Protein AF-A0A4Y2IMI8-F1 (afdb_monomer)

Structure (mmCIF, N/CA/C/O backbone):
data_AF-A0A4Y2IMI8-F1
#
_entry.id   AF-A0A4Y2IMI8-F1
#
loop_
_atom_site.group_PDB
_atom_site.id
_atom_site.type_symbol
_atom_site.label_atom_id
_atom_site.label_alt_id
_atom_site.label_comp_id
_atom_site.label_asym_id
_atom_site.label_entity_id
_atom_site.label_seq_id
_atom_site.pdbx_PDB_ins_code
_atom_site.Cartn_x
_atom_site.Cartn_y
_atom_site.Cartn_z
_atom_site.occupancy
_atom_site.B_iso_or_equiv
_atom_site.auth_seq_id
_atom_site.auth_comp_id
_atom_site.auth_asym_id
_atom_site.auth_atom_id
_atom_site.pdbx_PDB_model_num
ATOM 1 N N . MET A 1 1 ? 12.108 33.239 31.871 1.00 37.12 1 MET A N 1
ATOM 2 C CA . MET A 1 1 ? 12.148 33.127 30.399 1.00 37.12 1 MET A CA 1
ATOM 3 C C . MET A 1 1 ? 12.187 31.652 30.099 1.00 37.12 1 MET A C 1
ATOM 5 O O . MET A 1 1 ? 13.224 31.022 30.254 1.00 37.12 1 MET A O 1
ATOM 9 N N . ASP A 1 2 ? 11.013 31.117 29.803 1.00 29.03 2 ASP A N 1
ATOM 10 C CA . ASP A 1 2 ? 10.778 29.698 29.600 1.00 29.03 2 ASP A CA 1
ATOM 11 C C . ASP A 1 2 ? 10.883 29.391 28.113 1.00 29.03 2 ASP A C 1
ATOM 13 O O . ASP A 1 2 ? 10.294 30.071 27.273 1.00 29.03 2 ASP A O 1
ATOM 17 N N . THR A 1 3 ? 11.619 28.348 27.762 1.00 33.22 3 THR A N 1
ATOM 18 C CA . THR A 1 3 ? 11.452 27.701 26.462 1.00 33.22 3 THR A CA 1
ATOM 19 C C . THR A 1 3 ? 11.519 26.204 26.697 1.00 33.22 3 THR A C 1
ATOM 21 O O . THR A 1 3 ? 12.582 25.592 26.674 1.00 33.22 3 THR A O 1
ATOM 24 N N . GLN A 1 4 ? 10.356 25.623 26.990 1.00 39.94 4 GLN A N 1
ATOM 25 C CA . GLN A 1 4 ? 10.161 24.181 26.954 1.00 39.94 4 GLN A CA 1
ATOM 26 C C . GLN A 1 4 ? 9.920 23.767 25.502 1.00 39.94 4 GLN A C 1
ATOM 28 O O . GLN A 1 4 ? 8.871 24.067 24.933 1.00 39.94 4 GLN A O 1
ATOM 33 N N . PHE A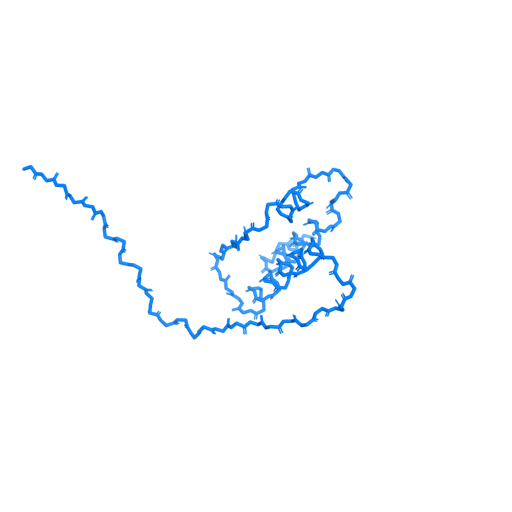 1 5 ? 10.883 23.069 24.901 1.00 43.44 5 PHE A N 1
ATOM 34 C CA . PHE A 1 5 ? 10.603 22.256 23.723 1.00 43.44 5 PHE A CA 1
ATOM 35 C C . PHE A 1 5 ? 9.963 20.952 24.191 1.00 43.44 5 PHE A C 1
ATOM 3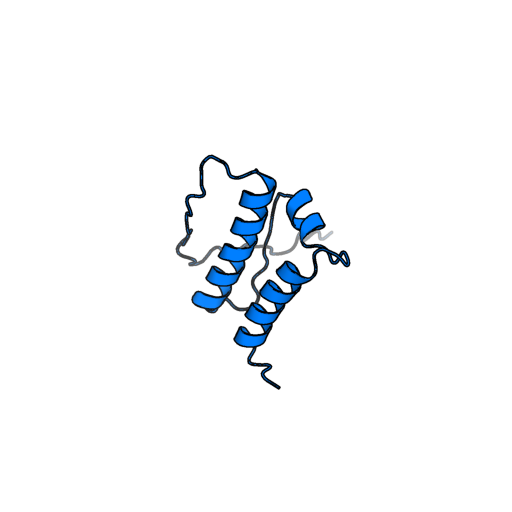7 O O . PHE A 1 5 ? 10.518 20.235 25.020 1.00 43.44 5 PHE A O 1
ATOM 44 N N . GLY A 1 6 ? 8.748 20.723 23.695 1.00 40.53 6 GLY A N 1
ATOM 45 C CA . GLY A 1 6 ? 7.819 19.709 24.162 1.00 40.53 6 GLY A CA 1
ATOM 46 C C . GLY A 1 6 ? 8.389 18.298 24.253 1.00 40.53 6 GLY A C 1
ATOM 47 O O . GLY A 1 6 ? 9.263 17.875 23.496 1.00 40.53 6 GLY A O 1
ATOM 48 N N . ASN A 1 7 ? 7.806 17.570 25.198 1.00 40.56 7 ASN A N 1
ATOM 49 C CA . ASN A 1 7 ? 8.093 16.197 25.578 1.00 40.56 7 ASN A CA 1
ATOM 50 C C . ASN A 1 7 ? 7.753 15.204 24.457 1.00 40.56 7 ASN A C 1
ATOM 52 O O . ASN A 1 7 ? 6.842 14.395 24.592 1.00 40.56 7 ASN A O 1
ATOM 56 N N . ASN A 1 8 ? 8.499 15.214 23.359 1.00 35.06 8 ASN A N 1
ATOM 57 C CA . ASN A 1 8 ? 8.424 14.157 22.358 1.00 35.06 8 ASN A CA 1
ATOM 58 C C . ASN A 1 8 ? 9.445 13.075 22.705 1.00 35.06 8 ASN A C 1
ATOM 60 O O . ASN A 1 8 ? 10.380 12.797 21.954 1.00 35.06 8 ASN A O 1
ATOM 64 N N . LYS A 1 9 ? 9.268 12.451 23.874 1.00 38.12 9 LYS A N 1
ATOM 65 C CA . LYS A 1 9 ? 9.870 11.145 24.125 1.00 38.12 9 LYS A CA 1
ATOM 66 C C . LYS A 1 9 ? 9.113 10.171 23.231 1.00 38.12 9 LYS A C 1
ATOM 68 O O . LYS A 1 9 ? 8.008 9.760 23.566 1.00 38.12 9 LYS A O 1
ATOM 73 N N . LEU A 1 10 ? 9.684 9.859 22.068 1.00 40.78 10 LEU A N 1
ATOM 74 C CA . LEU A 1 10 ? 9.281 8.691 21.295 1.00 40.78 10 LEU A CA 1
ATOM 75 C C . LEU A 1 10 ? 9.490 7.490 22.215 1.00 40.78 10 LEU A C 1
ATOM 77 O O . LEU A 1 10 ? 10.615 7.035 22.421 1.00 40.78 10 LEU A O 1
ATOM 81 N N . ASP A 1 11 ? 8.412 7.047 22.855 1.00 42.78 11 ASP A N 1
ATOM 82 C CA . ASP A 1 11 ? 8.404 5.830 23.643 1.00 42.78 11 ASP A CA 1
ATOM 83 C C . ASP A 1 11 ? 8.494 4.664 22.661 1.00 42.78 11 ASP A C 1
ATOM 85 O O . ASP A 1 11 ? 7.499 4.091 22.229 1.00 42.78 11 ASP A O 1
ATOM 89 N N . VAL A 1 12 ? 9.721 4.345 22.247 1.00 50.38 12 VAL A N 1
ATOM 90 C CA . VAL A 1 12 ? 10.047 3.132 21.494 1.00 50.38 12 VAL A CA 1
ATOM 91 C C . VAL A 1 12 ? 10.028 1.969 22.485 1.00 50.38 12 VAL A C 1
ATOM 93 O O . VAL A 1 12 ? 11.044 1.335 22.757 1.00 50.38 12 VAL A O 1
ATOM 96 N N . ARG A 1 13 ? 8.878 1.721 23.115 1.00 44.00 13 ARG A N 1
ATOM 97 C CA . ARG A 1 13 ? 8.693 0.558 23.974 1.00 44.00 13 ARG A CA 1
ATOM 98 C C . ARG A 1 13 ? 7.779 -0.440 23.280 1.00 44.00 13 ARG A C 1
ATOM 100 O O . ARG A 1 13 ? 6.562 -0.322 23.278 1.00 44.00 13 ARG A O 1
ATOM 107 N N . ASN A 1 14 ? 8.453 -1.463 22.753 1.00 42.09 14 ASN A N 1
ATOM 108 C CA . ASN A 1 14 ? 7.943 -2.806 22.500 1.00 42.09 14 ASN A CA 1
ATOM 109 C C . ASN A 1 14 ? 7.125 -3.042 21.217 1.00 42.09 14 ASN A C 1
ATOM 111 O O . ASN A 1 14 ? 6.082 -3.687 21.247 1.00 42.09 14 ASN A O 1
ATOM 115 N N . CYS A 1 15 ? 7.643 -2.614 20.065 1.00 43.56 15 CYS A N 1
ATOM 116 C CA . CYS A 1 15 ? 7.296 -3.276 18.808 1.00 43.56 15 CYS A CA 1
ATOM 117 C C . CYS A 1 15 ? 8.437 -4.257 18.497 1.00 43.56 15 CYS A C 1
ATOM 119 O O . CYS A 1 15 ? 9.549 -3.773 18.264 1.00 43.56 15 CYS A O 1
ATOM 121 N N . PRO A 1 16 ? 8.252 -5.597 18.500 1.00 46.66 16 PRO A N 1
ATOM 122 C CA . PRO A 1 16 ? 9.196 -6.428 17.764 1.00 46.66 16 PRO A CA 1
ATOM 123 C C . PRO A 1 16 ? 9.188 -5.836 16.359 1.00 46.66 16 PRO A C 1
ATOM 125 O O . PRO A 1 16 ? 8.108 -5.658 15.798 1.00 46.66 16 PRO A O 1
ATOM 128 N N . THR A 1 17 ? 10.339 -5.418 15.835 1.00 60.38 17 THR A N 1
ATOM 129 C CA . THR A 1 17 ? 10.455 -4.847 14.488 1.00 60.38 17 THR A CA 1
ATOM 130 C C . THR A 1 17 ? 10.133 -5.946 13.481 1.00 60.38 17 THR A C 1
ATOM 132 O O . THR A 1 17 ? 11.015 -6.541 12.875 1.00 60.38 17 THR A O 1
ATOM 135 N N . SER A 1 18 ? 8.855 -6.295 13.393 1.00 71.94 18 SER A N 1
ATOM 136 C CA . SER A 1 18 ? 8.299 -7.290 12.507 1.00 71.94 18 SER A CA 1
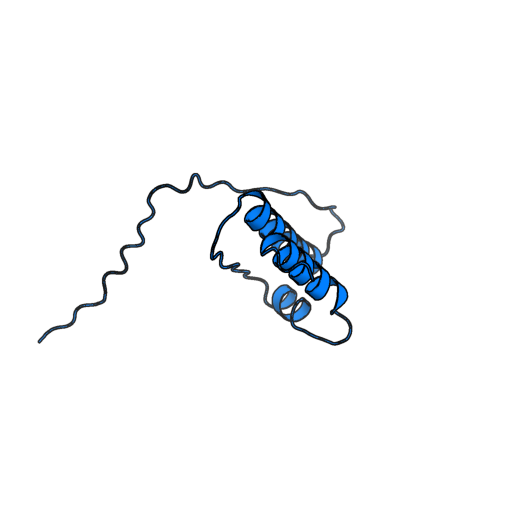ATOM 137 C C . SER A 1 18 ? 8.225 -6.605 11.159 1.00 71.94 18 SER A C 1
ATOM 139 O O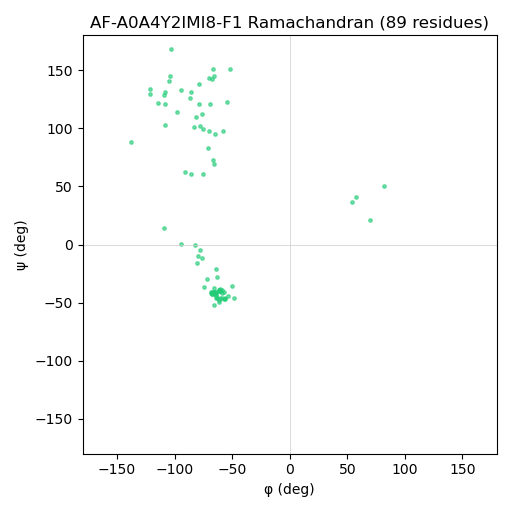 . SER A 1 18 ? 7.397 -5.722 10.932 1.00 71.94 18 SER A O 1
ATOM 141 N N . SER A 1 19 ? 9.189 -6.951 10.319 1.00 75.88 19 SER A N 1
ATOM 142 C CA . SER A 1 19 ? 9.275 -6.543 8.931 1.00 75.88 19 SER A CA 1
ATOM 143 C C . SER A 1 19 ? 8.892 -7.729 8.054 1.00 75.88 19 SER A C 1
ATOM 145 O O . SER A 1 19 ? 9.237 -8.874 8.342 1.00 75.88 19 SER A O 1
ATOM 147 N N . GLU A 1 20 ? 8.163 -7.453 6.978 1.00 81.62 20 GLU A N 1
ATOM 148 C CA . GLU A 1 20 ? 7.876 -8.443 5.944 1.00 81.62 20 GLU A CA 1
ATOM 149 C C . GLU A 1 20 ? 8.669 -8.089 4.689 1.00 81.62 20 GLU A C 1
ATOM 151 O O . GLU A 1 20 ? 8.689 -6.938 4.248 1.00 81.62 20 GLU A O 1
ATOM 156 N N . LEU A 1 2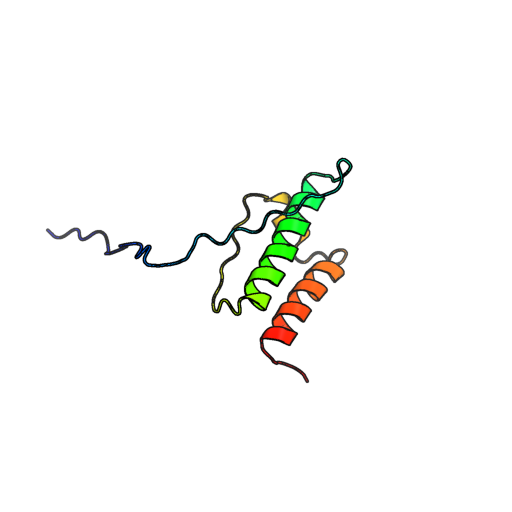1 ? 9.356 -9.090 4.136 1.00 87.19 21 LEU A N 1
ATOM 157 C CA . LEU A 1 21 ? 10.110 -8.981 2.895 1.00 87.19 21 LEU A CA 1
ATOM 158 C C . LEU A 1 21 ? 9.381 -9.766 1.810 1.00 87.19 21 LEU A C 1
ATOM 160 O O . LEU A 1 21 ? 9.092 -10.950 1.974 1.00 87.19 21 LEU A O 1
ATOM 164 N N . PHE A 1 22 ? 9.147 -9.117 0.674 1.00 83.81 22 PHE A N 1
ATOM 165 C CA . PHE A 1 22 ? 8.526 -9.735 -0.489 1.00 83.81 22 PHE A CA 1
ATOM 166 C C . PHE A 1 22 ? 9.466 -9.627 -1.681 1.00 83.81 22 PHE A C 1
ATOM 168 O O . PHE A 1 22 ? 9.958 -8.543 -1.993 1.00 83.81 22 PHE A O 1
ATOM 175 N N . ARG A 1 23 ? 9.705 -10.751 -2.361 1.00 89.25 23 ARG A N 1
ATOM 176 C CA . ARG A 1 23 ? 10.403 -10.758 -3.649 1.00 89.25 23 ARG A CA 1
ATOM 177 C C . ARG A 1 23 ? 9.393 -10.517 -4.761 1.00 89.25 23 ARG A C 1
ATOM 179 O O . ARG A 1 23 ? 8.351 -11.167 -4.802 1.00 89.25 23 ARG A O 1
ATOM 186 N N . LEU A 1 24 ? 9.714 -9.586 -5.647 1.00 86.94 24 LEU A N 1
ATOM 187 C CA . LEU A 1 24 ? 8.972 -9.350 -6.882 1.00 86.94 24 LEU A CA 1
ATOM 188 C C . LEU A 1 24 ? 9.751 -9.940 -8.054 1.00 86.94 24 LEU A C 1
ATOM 190 O O . LEU A 1 24 ? 10.896 -10.358 -7.878 1.00 86.94 24 LEU A O 1
ATOM 194 N N . SER A 1 25 ? 9.117 -10.025 -9.224 1.00 90.69 25 SER A N 1
ATOM 195 C CA . SER A 1 25 ? 9.817 -10.510 -10.415 1.00 90.69 25 SER A CA 1
ATOM 196 C C . SER A 1 25 ? 10.903 -9.516 -10.831 1.00 90.69 25 SER A C 1
ATOM 198 O O . SER A 1 25 ? 10.786 -8.313 -10.580 1.00 90.69 25 SER A O 1
ATOM 200 N N . GLU A 1 26 ? 11.963 -10.024 -11.456 1.00 87.50 26 GLU A N 1
ATOM 201 C CA . GLU A 1 26 ? 13.110 -9.215 -11.890 1.00 87.50 26 GLU A CA 1
ATOM 202 C C . GLU A 1 2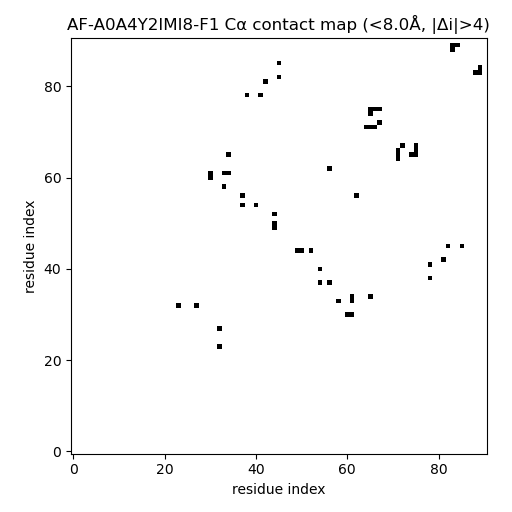6 ? 12.700 -8.181 -12.960 1.00 87.50 26 GLU A C 1
ATOM 204 O O . GLU A 1 26 ? 13.332 -7.143 -13.126 1.00 87.50 26 GLU A O 1
ATOM 209 N N . GLU A 1 27 ? 11.578 -8.416 -13.644 1.00 92.12 27 GLU A N 1
ATOM 210 C CA . GLU A 1 27 ? 10.981 -7.522 -14.638 1.00 92.12 27 GLU A CA 1
ATOM 211 C C . GLU A 1 27 ? 10.124 -6.404 -14.012 1.00 92.12 27 GLU A C 1
ATOM 213 O O . GLU A 1 27 ? 9.541 -5.576 -14.725 1.00 92.12 27 GLU A O 1
ATOM 218 N N . ALA A 1 28 ? 10.004 -6.362 -12.681 1.00 88.31 28 ALA A N 1
ATOM 219 C CA . ALA A 1 28 ? 9.153 -5.397 -12.010 1.00 88.31 28 ALA A CA 1
ATOM 220 C C . ALA A 1 28 ? 9.705 -3.968 -12.114 1.00 88.31 28 ALA A C 1
ATOM 222 O O . ALA A 1 28 ? 10.777 -3.633 -11.614 1.00 88.31 28 ALA A O 1
ATOM 223 N N . LYS A 1 29 ? 8.911 -3.071 -12.708 1.00 91.19 29 LYS A N 1
ATOM 224 C CA . LYS A 1 29 ? 9.232 -1.637 -12.740 1.00 91.19 29 LYS A CA 1
ATOM 225 C C . LYS A 1 29 ? 9.203 -1.056 -11.327 1.00 91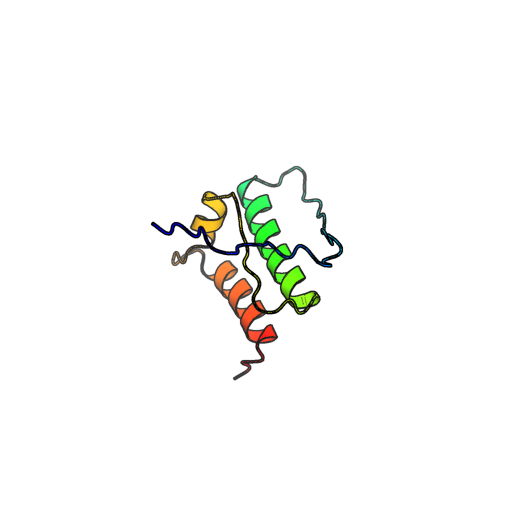.19 29 LYS A C 1
ATOM 227 O O . LYS A 1 29 ? 8.309 -1.388 -10.553 1.00 91.19 29 LYS A O 1
ATOM 232 N N . VAL A 1 30 ? 10.088 -0.099 -11.041 1.00 88.81 30 VAL A N 1
ATOM 233 C CA . VAL A 1 30 ? 10.190 0.586 -9.734 1.00 88.81 30 VAL A CA 1
ATOM 234 C C . VAL A 1 30 ? 8.827 1.070 -9.224 1.00 88.81 30 VAL A C 1
ATOM 236 O O . VAL A 1 30 ? 8.450 0.762 -8.100 1.00 88.81 30 VAL A O 1
ATOM 239 N N . LEU A 1 31 ? 8.020 1.711 -10.077 1.00 87.81 31 LEU A N 1
ATOM 240 C CA . LEU A 1 31 ? 6.671 2.152 -9.700 1.00 87.81 31 LEU A CA 1
ATOM 241 C C . LEU A 1 31 ? 5.763 0.993 -9.250 1.00 87.81 31 LEU A C 1
ATOM 243 O O . LEU A 1 31 ? 4.987 1.137 -8.310 1.00 87.81 31 LEU A O 1
ATOM 247 N N . MET A 1 32 ? 5.852 -0.162 -9.913 1.00 89.25 32 MET A N 1
ATOM 248 C CA . MET A 1 32 ? 5.075 -1.346 -9.546 1.00 89.25 32 MET A CA 1
ATOM 249 C C . MET A 1 32 ? 5.546 -1.915 -8.208 1.00 89.25 32 MET A C 1
ATOM 251 O O . MET A 1 32 ? 4.709 -2.254 -7.376 1.00 89.25 32 MET A O 1
ATOM 255 N N . VAL A 1 33 ? 6.862 -1.956 -7.976 1.00 90.69 33 VAL A N 1
ATOM 256 C CA . VAL A 1 33 ? 7.445 -2.365 -6.690 1.00 90.69 33 VAL A CA 1
ATOM 257 C C . VAL A 1 33 ? 6.897 -1.506 -5.553 1.00 90.69 33 VAL A C 1
ATOM 259 O O . VAL A 1 33 ? 6.428 -2.027 -4.544 1.00 90.69 33 VAL A O 1
ATOM 262 N N . GLU A 1 34 ? 6.880 -0.192 -5.743 1.00 89.75 34 GLU A N 1
ATOM 263 C CA . GLU A 1 34 ? 6.427 0.765 -4.736 1.00 89.75 34 GLU A CA 1
ATOM 264 C C . GLU A 1 34 ? 4.919 0.657 -4.457 1.00 89.75 34 GLU A C 1
ATOM 266 O O . GLU A 1 34 ? 4.499 0.658 -3.298 1.00 89.75 34 GLU A O 1
ATOM 271 N N . VAL A 1 35 ? 4.091 0.515 -5.498 1.00 88.56 35 VAL A N 1
ATOM 272 C CA . VAL A 1 35 ? 2.638 0.322 -5.343 1.00 88.56 35 VAL A CA 1
ATOM 273 C C . VAL A 1 35 ? 2.334 -1.010 -4.654 1.00 88.56 35 VAL A C 1
ATOM 275 O O . VAL A 1 35 ? 1.473 -1.065 -3.772 1.00 88.56 35 VAL A O 1
ATOM 278 N N . VAL A 1 36 ? 3.050 -2.082 -5.007 1.00 89.38 36 VAL A N 1
ATOM 279 C CA . VAL A 1 36 ? 2.892 -3.388 -4.356 1.00 89.38 36 VAL A CA 1
ATOM 280 C C . VAL A 1 36 ? 3.327 -3.326 -2.893 1.00 89.38 36 VAL A C 1
ATOM 282 O O . VAL A 1 36 ? 2.616 -3.856 -2.044 1.00 89.38 36 VAL A O 1
ATOM 285 N N . ALA A 1 37 ? 4.416 -2.628 -2.565 1.00 90.19 37 ALA A N 1
ATOM 286 C CA . ALA A 1 37 ? 4.845 -2.435 -1.181 1.00 90.19 37 ALA A CA 1
ATOM 287 C C . ALA A 1 37 ? 3.768 -1.730 -0.337 1.00 90.19 37 ALA A C 1
ATOM 289 O O . ALA A 1 37 ? 3.481 -2.163 0.780 1.00 90.19 37 ALA A O 1
ATOM 290 N N . ILE A 1 38 ? 3.103 -0.703 -0.881 1.00 90.25 38 ILE A N 1
ATOM 291 C CA . ILE A 1 38 ? 1.981 -0.034 -0.203 1.00 90.25 38 ILE A CA 1
ATOM 292 C C . ILE A 1 38 ? 0.810 -1.009 -0.000 1.00 90.25 38 ILE A C 1
ATOM 294 O O . ILE A 1 38 ? 0.290 -1.104 1.111 1.00 90.25 38 ILE A O 1
ATOM 298 N N . ARG A 1 39 ? 0.428 -1.785 -1.027 1.00 89.75 39 ARG A N 1
ATOM 299 C CA . ARG A 1 39 ? -0.647 -2.795 -0.919 1.00 89.75 39 ARG A CA 1
ATOM 300 C C . ARG A 1 39 ? -0.338 -3.866 0.128 1.00 89.75 39 ARG A C 1
ATOM 302 O O . ARG A 1 39 ? -1.199 -4.178 0.947 1.00 89.75 39 ARG A O 1
ATOM 309 N N . GLN A 1 40 ? 0.881 -4.407 0.143 1.00 90.06 40 GLN A N 1
ATOM 310 C CA . GLN A 1 40 ? 1.279 -5.398 1.149 1.00 90.06 40 GLN A CA 1
ATOM 311 C C . GLN A 1 40 ? 1.319 -4.791 2.552 1.00 90.06 40 GLN A C 1
ATOM 313 O O . GLN A 1 40 ? 0.867 -5.428 3.495 1.00 90.06 40 GLN A O 1
ATOM 318 N N . THR A 1 41 ? 1.752 -3.536 2.692 1.00 89.75 41 THR A N 1
ATOM 319 C CA . THR A 1 41 ? 1.718 -2.825 3.981 1.00 89.75 41 THR A CA 1
ATOM 320 C C . THR A 1 41 ? 0.287 -2.689 4.509 1.00 89.75 41 THR A C 1
ATOM 322 O O . THR A 1 41 ? 0.054 -2.896 5.697 1.00 89.75 41 THR A O 1
ATOM 325 N N . VAL A 1 42 ? -0.695 -2.402 3.645 1.00 89.62 42 VAL A N 1
ATOM 326 C CA . VAL A 1 42 ? -2.117 -2.382 4.036 1.00 89.62 42 VAL A CA 1
ATOM 327 C C . VAL A 1 42 ? -2.568 -3.762 4.522 1.00 89.62 42 VAL A C 1
ATOM 329 O O . VAL A 1 42 ? -3.143 -3.867 5.604 1.00 89.62 42 VAL A O 1
ATOM 332 N N . ARG A 1 43 ? -2.260 -4.831 3.774 1.00 88.38 43 ARG A N 1
ATOM 333 C CA . ARG A 1 43 ? -2.598 -6.210 4.174 1.00 88.38 43 ARG A CA 1
ATOM 334 C C . ARG A 1 43 ? -1.946 -6.600 5.497 1.00 88.38 43 ARG A C 1
ATOM 336 O O . ARG A 1 43 ? -2.598 -7.223 6.327 1.00 88.38 43 ARG A O 1
ATOM 343 N N . TYR A 1 44 ? -0.699 -6.193 5.712 1.00 87.75 44 TYR A N 1
ATOM 344 C CA . TYR A 1 44 ? 0.024 -6.407 6.958 1.00 87.75 44 TYR A CA 1
ATOM 345 C C . TYR A 1 44 ? -0.662 -5.717 8.142 1.00 87.75 44 TYR A C 1
ATOM 347 O O . TYR A 1 44 ? -0.925 -6.353 9.161 1.00 87.75 44 TYR A O 1
ATOM 355 N N . ILE A 1 45 ? -1.009 -4.433 7.991 1.00 87.94 45 ILE A N 1
ATOM 356 C CA . ILE A 1 45 ? -1.733 -3.652 9.005 1.00 87.94 45 ILE A CA 1
ATOM 357 C C . ILE A 1 45 ? -3.054 -4.336 9.374 1.00 87.94 45 ILE A C 1
ATOM 359 O O . ILE A 1 45 ? -3.346 -4.488 10.560 1.00 87.94 45 ILE A O 1
ATOM 363 N N . ILE A 1 46 ? -3.820 -4.778 8.371 1.00 87.94 46 ILE A N 1
ATOM 364 C CA . ILE A 1 46 ? -5.103 -5.468 8.560 1.00 87.94 46 ILE A CA 1
ATOM 365 C C . ILE A 1 46 ? -4.898 -6.824 9.247 1.00 87.94 46 ILE A C 1
ATOM 367 O O . ILE A 1 46 ? -5.506 -7.084 10.283 1.00 87.94 46 ILE A O 1
ATOM 371 N N . GLY A 1 47 ? -4.006 -7.669 8.722 1.00 86.69 47 GLY A N 1
ATOM 372 C CA . GLY A 1 47 ? -3.752 -9.016 9.243 1.00 86.69 47 GLY A CA 1
ATOM 373 C C . GLY A 1 47 ? -3.201 -9.025 10.670 1.00 86.69 47 GLY A C 1
ATOM 374 O O . GLY A 1 47 ? -3.449 -9.958 11.429 1.00 86.69 47 GLY A O 1
ATOM 375 N N . ARG A 1 48 ? -2.498 -7.959 11.066 1.00 86.81 48 ARG A N 1
ATOM 376 C CA . ARG A 1 48 ? -1.994 -7.749 12.430 1.00 86.81 48 ARG A CA 1
ATOM 377 C C . ARG A 1 48 ? -2.934 -6.915 13.309 1.00 86.81 48 ARG A C 1
ATOM 379 O O . ARG A 1 48 ? -2.600 -6.673 14.464 1.00 86.81 48 ARG A O 1
ATOM 386 N N . GLN A 1 49 ? -4.082 -6.479 12.783 1.00 85.88 49 GLN A N 1
ATOM 387 C CA . GLN A 1 49 ? -5.072 -5.647 13.479 1.00 85.88 49 GLN A CA 1
ATOM 388 C C . GLN A 1 49 ? -4.476 -4.352 14.074 1.00 85.88 49 GLN A C 1
ATOM 390 O O . GLN A 1 49 ? -4.862 -3.901 15.156 1.00 85.88 49 GLN A O 1
ATOM 395 N N . LEU A 1 50 ? -3.517 -3.735 13.372 1.00 85.19 50 LEU A N 1
ATOM 396 C CA . LEU A 1 50 ? -2.828 -2.526 13.832 1.00 85.19 50 LEU A CA 1
ATOM 397 C C . LEU A 1 50 ? -3.737 -1.299 13.677 1.00 85.19 50 LEU A C 1
ATOM 399 O O . LEU A 1 50 ? -3.872 -0.715 12.596 1.00 85.19 50 LEU A O 1
ATOM 403 N N . ARG A 1 51 ? -4.372 -0.886 14.776 1.00 84.94 51 ARG A N 1
ATOM 404 C CA . ARG A 1 51 ? -5.266 0.281 14.807 1.00 84.94 51 ARG A CA 1
ATOM 405 C C . ARG A 1 51 ? -4.476 1.590 14.645 1.00 84.94 51 ARG A C 1
ATOM 407 O O . ARG A 1 51 ? -3.378 1.717 15.169 1.00 84.94 51 ARG A O 1
ATOM 414 N N . GLN A 1 52 ? -5.060 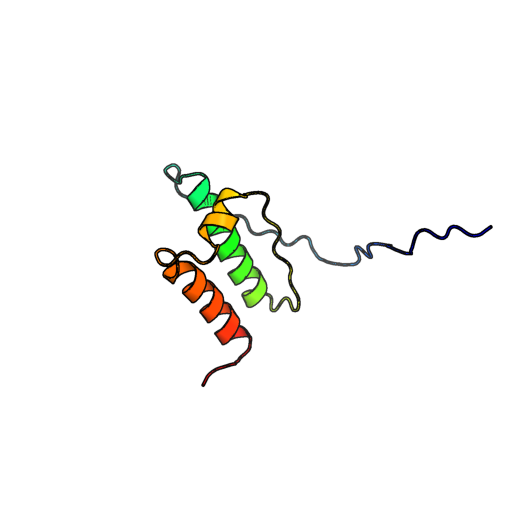2.566 13.937 1.00 80.75 52 GLN A N 1
ATOM 415 C CA . GLN A 1 52 ? -4.499 3.918 13.726 1.00 80.75 52 GLN A CA 1
ATOM 416 C C . GLN A 1 52 ? -3.102 3.952 13.065 1.00 80.75 52 GLN A C 1
ATOM 418 O O . GLN A 1 52 ? -2.242 4.756 13.420 1.00 80.75 52 GLN A O 1
ATOM 423 N N . SER A 1 53 ? -2.880 3.099 12.065 1.00 82.69 53 SER A N 1
ATOM 424 C CA . SER A 1 53 ? -1.599 3.021 11.353 1.00 82.69 53 SER A CA 1
ATOM 425 C C . SER A 1 53 ? -1.428 4.134 10.310 1.00 82.69 53 SER A C 1
ATOM 427 O O . SER A 1 53 ? -2.344 4.426 9.541 1.00 82.69 53 SER A O 1
ATOM 429 N N . LYS A 1 54 ? -0.226 4.722 10.237 1.00 85.50 54 LYS A N 1
ATOM 430 C CA . LYS A 1 54 ? 0.170 5.689 9.199 1.00 85.50 54 LYS A CA 1
ATOM 431 C C . LYS A 1 54 ? 1.179 5.049 8.249 1.00 85.50 54 LYS A C 1
ATOM 433 O O . LYS A 1 54 ? 2.261 4.659 8.675 1.00 85.50 54 LYS A O 1
ATOM 438 N N . ILE A 1 55 ? 0.849 4.992 6.960 1.00 85.94 55 ILE A N 1
ATOM 439 C CA . ILE A 1 55 ? 1.769 4.526 5.914 1.00 85.94 55 ILE A CA 1
ATOM 440 C C . ILE A 1 55 ? 2.617 5.712 5.443 1.00 85.94 55 ILE A C 1
ATOM 442 O O . ILE A 1 55 ? 2.080 6.750 5.055 1.00 85.94 55 ILE A O 1
ATOM 446 N N . ILE A 1 56 ? 3.942 5.561 5.477 1.00 85.88 56 ILE A N 1
ATOM 447 C CA . ILE A 1 56 ? 4.902 6.541 4.959 1.00 85.88 56 ILE A CA 1
ATOM 448 C C . ILE A 1 56 ? 5.621 5.893 3.779 1.00 85.88 56 ILE A C 1
ATOM 450 O O . ILE A 1 56 ? 6.241 4.846 3.931 1.00 85.88 56 ILE A O 1
ATOM 454 N N . SER A 1 57 ? 5.532 6.517 2.607 1.00 86.12 57 SER A N 1
ATOM 455 C CA . SER A 1 57 ? 6.245 6.086 1.405 1.00 86.12 57 SER A CA 1
ATOM 456 C C . SER A 1 57 ? 7.141 7.216 0.917 1.00 86.12 57 SER A C 1
ATOM 458 O O . SER A 1 57 ? 6.697 8.360 0.824 1.00 86.12 57 SER A O 1
ATOM 460 N N . VAL A 1 58 ? 8.393 6.893 0.587 1.00 87.56 58 VAL A N 1
ATOM 461 C CA . VAL A 1 58 ? 9.324 7.831 -0.065 1.00 87.56 58 VAL A CA 1
ATOM 462 C C . VAL A 1 58 ? 9.016 8.007 -1.557 1.00 87.56 58 VAL A C 1
ATOM 464 O O . VAL A 1 58 ? 9.522 8.931 -2.189 1.00 87.56 58 VAL A O 1
ATOM 467 N N . SER A 1 59 ? 8.154 7.154 -2.124 1.00 86.88 59 SER A N 1
ATOM 468 C CA . SER A 1 59 ? 7.787 7.221 -3.534 1.00 86.88 59 SER A CA 1
ATOM 469 C C . SER A 1 59 ? 6.684 8.241 -3.790 1.00 86.88 59 SER A C 1
ATOM 471 O O . SER A 1 59 ? 5.489 7.976 -3.621 1.00 86.88 59 SER A O 1
ATOM 473 N N . ARG A 1 60 ? 7.084 9.411 -4.294 1.00 85.81 60 ARG A N 1
ATOM 474 C CA . ARG A 1 60 ? 6.139 10.420 -4.786 1.00 85.81 60 ARG A CA 1
ATOM 475 C C . ARG A 1 60 ? 5.303 9.886 -5.953 1.00 85.81 60 ARG A C 1
ATOM 477 O O . ARG A 1 60 ? 4.111 10.170 -6.016 1.00 85.81 60 ARG A O 1
ATOM 484 N N . SER A 1 61 ? 5.898 9.113 -6.861 1.00 85.31 61 SER A N 1
ATOM 485 C CA . SER A 1 61 ? 5.214 8.554 -8.033 1.00 85.31 61 SER A CA 1
ATOM 486 C C . SER A 1 61 ? 4.137 7.546 -7.650 1.00 85.31 61 SER A C 1
ATOM 488 O O . SER A 1 61 ? 3.036 7.624 -8.189 1.00 85.31 61 SER A O 1
ATOM 490 N N . ALA A 1 62 ? 4.396 6.661 -6.685 1.00 86.12 62 ALA A N 1
ATOM 491 C CA . ALA A 1 62 ? 3.391 5.722 -6.193 1.00 86.12 62 ALA A CA 1
ATOM 492 C C . ALA A 1 62 ? 2.249 6.453 -5.479 1.00 86.12 62 ALA A C 1
ATOM 494 O O . ALA A 1 62 ? 1.084 6.144 -5.714 1.00 86.12 62 ALA A O 1
ATOM 495 N N . LEU A 1 63 ? 2.561 7.478 -4.678 1.00 83.00 63 LEU A N 1
ATOM 496 C CA . LEU A 1 63 ? 1.538 8.307 -4.038 1.00 83.00 63 LEU A CA 1
ATOM 497 C C . LEU A 1 63 ? 0.676 9.061 -5.062 1.00 83.00 63 LEU A C 1
ATOM 499 O O . LEU A 1 63 ? -0.538 9.103 -4.909 1.00 83.00 63 LEU A O 1
ATOM 503 N N . MET A 1 64 ? 1.263 9.613 -6.131 1.00 83.31 64 MET A N 1
ATOM 504 C CA . MET A 1 64 ? 0.498 10.268 -7.206 1.00 83.31 64 MET A CA 1
ATOM 505 C C . MET A 1 64 ? -0.271 9.279 -8.090 1.00 83.31 64 MET A C 1
ATOM 507 O O . MET A 1 64 ? -1.325 9.612 -8.634 1.00 83.31 64 MET A O 1
ATOM 511 N N . PHE A 1 65 ? 0.238 8.059 -8.244 1.00 80.81 65 PHE A N 1
ATOM 512 C CA . PHE A 1 65 ? -0.458 6.989 -8.946 1.00 80.81 65 PHE A CA 1
ATOM 513 C C . PHE A 1 65 ? -1.704 6.541 -8.169 1.00 80.81 65 PHE A C 1
ATOM 515 O O . PHE A 1 65 ? -2.768 6.384 -8.762 1.00 80.81 65 PHE A O 1
ATOM 522 N N . LEU A 1 66 ? -1.584 6.428 -6.845 1.00 76.12 66 LEU A N 1
ATOM 523 C CA . LEU A 1 66 ? -2.679 6.126 -5.920 1.00 76.12 66 LEU A CA 1
ATOM 524 C C . LEU A 1 66 ? -3.559 7.339 -5.586 1.00 76.12 66 LEU A C 1
ATOM 526 O O . LEU A 1 66 ? -4.600 7.184 -4.953 1.00 76.12 66 LEU A O 1
ATOM 530 N N . ALA A 1 67 ? -3.170 8.552 -5.976 1.00 73.19 67 ALA A N 1
ATOM 531 C CA . ALA A 1 67 ? -4.047 9.707 -5.866 1.00 73.19 67 ALA A CA 1
ATOM 532 C C . ALA A 1 67 ? -5.220 9.545 -6.852 1.00 73.19 67 ALA A C 1
ATOM 534 O O . ALA A 1 67 ? -5.019 9.043 -7.963 1.00 73.19 67 ALA A O 1
ATOM 535 N N . PRO A 1 68 ? -6.446 9.955 -6.481 1.00 61.62 68 PRO A N 1
ATOM 536 C CA . PRO A 1 68 ? -7.640 9.709 -7.282 1.00 61.62 68 PRO A CA 1
ATOM 537 C C . PRO A 1 68 ? -7.581 10.440 -8.631 1.00 61.62 68 PRO A C 1
ATOM 539 O O . PRO A 1 68 ? -7.967 11.598 -8.751 1.00 61.62 68 PRO A O 1
ATOM 542 N N . MET A 1 69 ? -7.135 9.729 -9.667 1.00 60.12 69 MET A N 1
ATOM 543 C CA . MET A 1 69 ? -7.395 10.047 -11.071 1.00 60.12 69 MET A CA 1
ATOM 544 C C . MET A 1 69 ? -8.454 9.073 -11.591 1.00 60.12 69 MET A C 1
ATOM 546 O O . MET A 1 69 ? -8.479 7.915 -11.175 1.00 60.12 69 MET A O 1
ATOM 550 N N . HIS A 1 70 ? -9.340 9.532 -12.481 1.00 58.28 70 HIS A N 1
ATOM 551 C CA . HIS A 1 70 ? -10.493 8.752 -12.963 1.00 58.28 70 HIS A CA 1
ATOM 552 C C . HIS A 1 70 ? -10.119 7.335 -13.446 1.00 58.28 70 HIS A C 1
ATOM 554 O O . HIS A 1 70 ? -10.865 6.396 -13.184 1.00 58.28 70 HIS A O 1
ATOM 560 N N . GLU A 1 71 ? -8.949 7.183 -14.069 1.00 58.34 71 GLU A N 1
ATOM 561 C CA . GLU A 1 71 ? -8.433 5.929 -14.640 1.00 58.34 71 GLU A CA 1
ATOM 562 C C . GLU A 1 71 ? -7.793 4.975 -13.616 1.00 58.34 71 GLU A C 1
ATOM 564 O O . GLU A 1 71 ? -7.593 3.800 -13.906 1.00 58.34 71 GLU A O 1
ATOM 569 N N . ARG A 1 72 ? -7.456 5.452 -12.410 1.00 64.56 72 ARG A N 1
ATOM 570 C CA . ARG A 1 72 ? -6.707 4.681 -11.395 1.00 64.56 72 ARG A CA 1
ATOM 571 C C . ARG A 1 72 ? -7.555 4.280 -10.190 1.00 64.56 72 ARG A C 1
ATOM 573 O O . ARG A 1 72 ? -7.031 3.847 -9.165 1.00 64.56 72 ARG A O 1
ATOM 580 N N . ARG A 1 73 ? -8.878 4.399 -10.338 1.00 67.75 73 ARG A N 1
ATOM 581 C CA . ARG A 1 73 ? -9.864 4.100 -9.298 1.00 67.75 73 ARG A CA 1
ATOM 582 C C . ARG A 1 73 ? -9.826 2.654 -8.825 1.00 67.75 73 ARG A C 1
ATOM 584 O O . ARG A 1 73 ? -9.856 2.454 -7.627 1.00 67.75 73 ARG A O 1
ATOM 591 N N . VAL A 1 74 ? -9.605 1.685 -9.714 1.00 75.12 74 VAL A N 1
ATOM 592 C CA . VAL A 1 74 ? -9.632 0.250 -9.364 1.00 75.12 74 VAL A CA 1
ATOM 593 C C . VAL A 1 74 ? -8.701 -0.094 -8.192 1.00 75.12 74 VAL A C 1
ATOM 595 O O . VAL A 1 74 ? -9.110 -0.783 -7.269 1.00 75.12 74 VAL A O 1
ATOM 598 N N . ILE A 1 75 ? -7.469 0.425 -8.180 1.00 73.62 75 ILE A N 1
ATOM 599 C CA . ILE A 1 75 ? -6.485 0.113 -7.125 1.00 73.62 75 ILE A CA 1
ATOM 600 C C . ILE A 1 75 ? -6.825 0.838 -5.818 1.00 73.62 75 ILE A C 1
ATOM 602 O O . ILE A 1 75 ? -6.636 0.303 -4.728 1.00 73.62 75 ILE A O 1
ATOM 606 N N . ILE A 1 76 ? -7.330 2.066 -5.922 1.00 77.38 76 ILE A N 1
ATOM 607 C CA . ILE A 1 76 ? -7.771 2.852 -4.767 1.00 77.38 76 ILE A CA 1
ATOM 608 C C . ILE A 1 76 ? -9.009 2.214 -4.142 1.00 77.38 76 ILE A C 1
ATOM 610 O O . ILE A 1 76 ? -9.098 2.138 -2.921 1.00 77.38 76 ILE A O 1
ATOM 614 N N . ASP A 1 77 ? -9.943 1.764 -4.971 1.00 82.44 77 ASP A N 1
ATOM 615 C CA . ASP A 1 77 ? -11.184 1.124 -4.562 1.00 82.44 77 ASP A CA 1
ATOM 616 C C . ASP A 1 77 ? -10.881 -0.231 -3.921 1.00 82.44 77 ASP A C 1
ATOM 618 O O . ASP A 1 77 ? -11.372 -0.483 -2.831 1.00 82.44 77 ASP A O 1
ATOM 622 N N . GLU A 1 78 ? -9.946 -1.018 -4.466 1.00 84.06 78 GLU A N 1
ATOM 623 C CA . GLU A 1 78 ? -9.467 -2.248 -3.821 1.00 84.06 78 GLU A CA 1
ATOM 624 C C . GLU A 1 78 ? -8.861 -1.972 -2.429 1.00 84.06 78 GLU A C 1
ATOM 626 O O . GLU A 1 78 ? -9.165 -2.662 -1.457 1.00 84.06 78 GLU A O 1
ATOM 631 N N . ILE A 1 79 ? -8.012 -0.947 -2.287 1.00 81.19 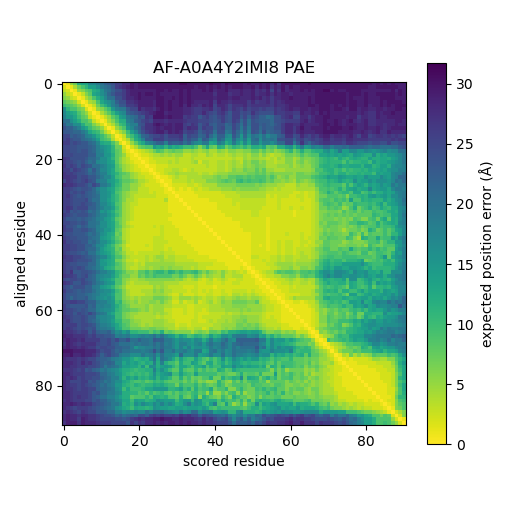79 ILE A N 1
ATOM 632 C CA . ILE A 1 79 ? -7.443 -0.570 -0.979 1.00 81.19 79 ILE A CA 1
ATOM 633 C C . ILE A 1 79 ? -8.546 -0.107 -0.018 1.00 81.19 79 ILE A C 1
ATOM 635 O O . ILE A 1 79 ? -8.534 -0.473 1.157 1.00 81.19 79 ILE A O 1
ATOM 639 N N . LYS A 1 80 ? -9.501 0.691 -0.502 1.00 81.06 80 LYS A N 1
ATOM 640 C CA . LYS A 1 80 ? -10.634 1.171 0.294 1.00 81.06 80 LYS A CA 1
ATOM 641 C C . LYS A 1 80 ? -11.549 0.037 0.726 1.00 81.06 80 LYS A C 1
ATOM 643 O O . LYS A 1 80 ? -11.969 0.048 1.876 1.00 81.06 80 LYS A O 1
ATOM 648 N N . ASP A 1 81 ? -11.833 -0.920 -0.148 1.00 85.19 81 ASP A N 1
ATOM 649 C CA . ASP A 1 81 ? -12.659 -2.083 0.161 1.00 85.19 81 ASP A CA 1
ATOM 650 C C . ASP A 1 81 ? -11.997 -2.946 1.234 1.00 85.19 81 ASP A C 1
ATOM 652 O O . ASP A 1 81 ? -12.649 -3.254 2.226 1.00 85.19 81 ASP A O 1
ATOM 656 N N . ASN A 1 82 ? -10.686 -3.202 1.134 1.00 82.06 82 ASN A N 1
ATOM 657 C CA . ASN A 1 82 ? -9.930 -3.891 2.190 1.00 82.06 82 ASN A CA 1
ATOM 658 C C . ASN A 1 82 ? -10.030 -3.164 3.548 1.00 82.06 82 ASN A C 1
ATOM 660 O O . ASN A 1 82 ? -10.173 -3.790 4.598 1.00 82.06 82 ASN A O 1
ATOM 664 N N . ILE A 1 83 ? -9.965 -1.826 3.547 1.00 81.62 83 ILE A N 1
ATOM 665 C CA . ILE A 1 83 ? -10.139 -1.020 4.765 1.00 81.62 83 ILE A CA 1
ATOM 666 C C . ILE A 1 83 ? -11.589 -1.090 5.267 1.00 81.62 83 ILE A C 1
ATOM 668 O O . ILE A 1 83 ? -11.811 -1.192 6.471 1.00 81.62 83 ILE A O 1
ATOM 672 N N . ARG A 1 84 ? -12.578 -1.027 4.370 1.00 83.06 84 ARG A N 1
ATOM 673 C CA . ARG A 1 84 ? -14.010 -1.054 4.695 1.00 83.06 84 ARG A CA 1
ATOM 674 C C . ARG A 1 84 ? -14.418 -2.385 5.323 1.00 83.06 84 ARG A C 1
ATOM 676 O O . ARG A 1 84 ? -15.072 -2.388 6.362 1.00 83.06 84 ARG A O 1
ATOM 683 N N . GLU A 1 85 ? -13.971 -3.487 4.727 1.00 82.00 85 GLU A N 1
ATOM 684 C CA . GLU A 1 85 ? -14.135 -4.844 5.249 1.00 82.00 85 GLU A CA 1
ATOM 685 C C . GLU A 1 85 ? -13.533 -4.960 6.654 1.00 82.00 85 GLU A C 1
ATOM 687 O O . GLU A 1 85 ? -14.205 -5.409 7.580 1.00 82.00 85 GLU A O 1
ATOM 692 N N . TYR A 1 86 ? -12.310 -4.453 6.852 1.00 79.25 86 TYR A N 1
ATOM 693 C CA . TYR A 1 86 ? -11.673 -4.429 8.171 1.00 79.25 86 TYR A CA 1
ATOM 694 C C . TYR A 1 86 ? -12.449 -3.602 9.210 1.00 79.25 86 TYR A C 1
ATOM 696 O O . TYR A 1 86 ? -12.536 -3.988 10.376 1.00 79.25 86 TYR A O 1
ATOM 704 N N . LEU A 1 87 ? -13.013 -2.459 8.813 1.00 80.19 87 LEU A N 1
ATOM 705 C CA . LEU A 1 87 ? -13.789 -1.592 9.704 1.00 80.19 87 LEU A CA 1
ATOM 706 C C . LEU A 1 87 ? -15.213 -2.108 9.969 1.00 80.19 87 LEU A C 1
ATOM 708 O O . LEU A 1 87 ? -15.919 -1.513 10.783 1.00 80.19 87 LEU A O 1
ATOM 712 N N . GLY A 1 88 ? -15.638 -3.196 9.317 1.00 68.62 88 GLY A N 1
ATOM 713 C CA . GLY A 1 88 ? -16.956 -3.798 9.512 1.00 68.62 88 GLY A CA 1
ATOM 714 C C . GLY A 1 88 ? -18.114 -2.953 8.980 1.00 68.62 88 GLY A C 1
ATOM 715 O O . GLY A 1 88 ? -19.251 -3.144 9.403 1.00 68.62 88 GLY A O 1
ATOM 716 N N . THR A 1 89 ? -17.865 -2.019 8.058 1.00 57.31 89 THR A N 1
ATOM 717 C CA . THR A 1 89 ? -18.928 -1.260 7.382 1.00 57.31 89 THR A CA 1
ATOM 718 C C . THR A 1 89 ? -19.443 -2.033 6.170 1.00 57.31 89 THR A C 1
ATOM 720 O O . THR A 1 89 ? -19.373 -1.593 5.022 1.00 57.31 89 THR A O 1
ATOM 723 N N . SER A 1 90 ? -19.962 -3.225 6.453 1.00 53.16 90 SER A N 1
ATOM 724 C CA . SER A 1 90 ? -20.810 -3.995 5.550 1.00 53.16 90 SER A CA 1
ATOM 725 C C . SER A 1 90 ? -22.200 -3.357 5.578 1.00 53.16 90 SER A C 1
ATOM 727 O O . SER A 1 90 ? -22.856 -3.358 6.618 1.00 53.16 90 SER A O 1
ATOM 729 N N . SER A 1 91 ? -22.629 -2.752 4.472 1.00 46.41 91 SER A N 1
ATOM 730 C CA . SER A 1 91 ? -24.044 -2.440 4.221 1.00 46.41 91 SER A CA 1
ATOM 731 C C . SER A 1 91 ? -24.580 -3.424 3.202 1.00 46.41 91 SER A C 1
ATOM 733 O O . SER A 1 91 ? -23.824 -3.697 2.241 1.00 46.41 91 SER A O 1
#

Sequence (91 aa):
MDTQFGNNKLDVRNCPTSSELFRLSEEAKVLMVEVVAIRQTVRYIIGRQLRQSKIISVSRSALMFLAPMHERRVIIDEIKDNIREYLGTSS

Solvent-accessible surface area (backbone atoms only — not comparable to full-atom values): 6138 Å² total; per-residue (Å²): 139,87,82,83,78,75,90,76,72,78,77,87,76,82,71,80,87,82,76,88,88,81,88,74,63,92,84,58,49,70,61,55,52,49,43,47,52,53,54,50,49,52,51,50,37,59,77,67,64,53,77,92,73,81,90,83,74,90,50,63,66,36,53,59,55,61,39,94,41,91,90,40,41,69,64,44,48,52,55,48,47,57,50,34,62,74,72,62,68,78,127

Foldseek 3Di:
DDDDPDDPPVPPPDDPPDDDDDDDDPPDDPLNVQLVVVVVVLVVCLVVVPPPDDDDGPDPSNVVLLPDDPVSVVSVVVSVVSVCVSVVVDD

Mean predicted aligned error: 12.82 Å

Radius of gyration: 17.34 Å; Cα contacts (8 Å, |Δi|>4): 31; chains: 1; bounding box: 37×44×45 Å

Nearest PDB structures (foldseek):
  2eqz-assembly1_A  TM=3.106E-01  e=5.484E+00  Homo sapiens
  7nhn-assembly1_0  TM=3.364E-01  e=9.637E+00  Listeria monocytogenes EGD-e

pLDDT: mean 74.05, std 18.2, range [29.03, 92.12]

Organism: Araneus ventricosus (NCBI:txid182803)

Secondary structure (DSSP, 8-state):
----------------------PPPTT--HHHHHHHHHHHHHHHHHHTT-TT-----S-HHHHHHHS--GGGHHHHHHHHHHHHHHHT---